Protein AF-A0A1H7RMS1-F1 (afdb_monomer)

Solvent-accessible surface area (backbone atoms only — not comparable to full-atom values): 5873 Å² total; per-residue (Å²): 110,68,60,57,53,37,32,49,50,6,48,30,52,46,47,42,36,51,78,67,71,43,50,54,55,56,51,11,60,71,68,76,53,50,42,69,57,41,54,46,55,46,33,42,84,64,79,80,80,56,74,65,57,51,48,52,52,22,57,72,55,42,37,84,77,86,87,82,92,74,59,68,71,56,54,54,60,53,70,68,55,72,48,71,72,71,44,44,69,66,30,53,79,59,51,61,72,72,54,133

Secondary structure (DSSP, 8-state):
-HHHHHHHHHHHHHHHHHHTT--HHHHHHHTTS-HHHHHHHT-TTS----HHHHHHHHHHHT---------HHHHHHHHT--SHHHH----HHHHHHH--

pLDDT: mean 89.97, std 10.6, range [44.06, 98.38]

Mean predicted aligned error: 4.29 Å

Sequence (100 aa):
MEAAVDQGIAWQIKINRERRGLSQKQLASKLGTQQSAISRLEDPDYGSHSLESLKQVASAFDCALLLKLVPFSVLAAESEKLSPDDLFAAPFDQEVLECP

Structure (mmCIF, N/CA/C/O backbone):
data_AF-A0A1H7RMS1-F1
#
_entry.id   AF-A0A1H7RMS1-F1
#
loop_
_atom_site.group_PDB
_atom_site.id
_atom_site.type_symbol
_atom_site.label_atom_id
_atom_site.label_alt_id
_atom_site.label_comp_id
_atom_site.label_asym_id
_atom_site.label_entity_id
_atom_site.la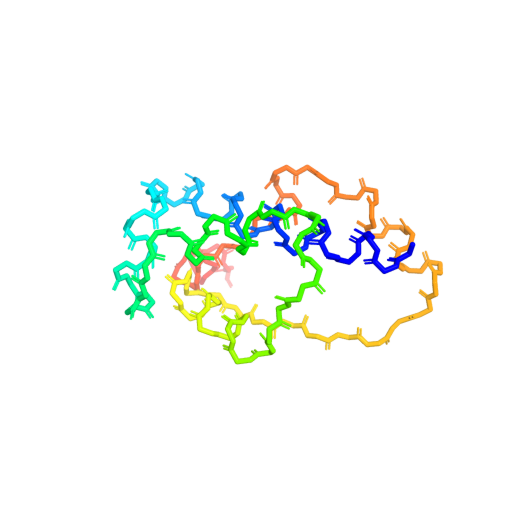bel_seq_id
_atom_site.pdbx_PDB_ins_code
_atom_site.Cartn_x
_atom_site.Cartn_y
_atom_site.Cartn_z
_atom_site.occupancy
_atom_site.B_iso_or_equiv
_atom_site.auth_seq_id
_atom_site.auth_comp_id
_atom_site.auth_asym_id
_atom_site.auth_atom_id
_atom_site.pdbx_PDB_model_num
ATOM 1 N N . MET A 1 1 ? 15.598 9.511 -3.263 1.00 61.47 1 MET A N 1
ATOM 2 C CA . MET A 1 1 ? 15.639 8.053 -3.513 1.00 61.47 1 MET A CA 1
ATOM 3 C C . MET A 1 1 ? 14.856 7.311 -2.446 1.00 61.47 1 MET A C 1
ATOM 5 O O . MET A 1 1 ? 13.907 6.651 -2.821 1.00 61.47 1 MET A O 1
ATOM 9 N N . GLU A 1 2 ? 15.160 7.486 -1.156 1.00 67.50 2 GLU A N 1
ATOM 10 C CA . GLU A 1 2 ? 14.315 6.984 -0.051 1.00 67.50 2 GLU A CA 1
ATOM 11 C C . GLU A 1 2 ? 12.875 7.521 -0.139 1.00 67.50 2 GLU A C 1
ATOM 13 O O . GLU A 1 2 ? 11.940 6.740 -0.258 1.00 67.50 2 GLU A O 1
ATOM 18 N N . ALA A 1 3 ? 12.724 8.835 -0.339 1.00 78.56 3 ALA A N 1
ATOM 19 C CA . ALA A 1 3 ? 11.424 9.470 -0.581 1.00 78.56 3 ALA A CA 1
ATOM 20 C C . ALA A 1 3 ? 10.618 8.879 -1.759 1.00 78.56 3 ALA A C 1
ATOM 22 O O . ALA A 1 3 ? 9.396 8.931 -1.742 1.00 78.56 3 ALA A O 1
ATOM 23 N N . ALA A 1 4 ? 11.273 8.300 -2.778 1.00 84.50 4 ALA A N 1
ATOM 24 C CA . ALA A 1 4 ? 10.558 7.679 -3.899 1.00 84.50 4 ALA A CA 1
ATOM 25 C C . ALA A 1 4 ? 9.923 6.339 -3.493 1.00 84.50 4 ALA A C 1
ATOM 27 O O . ALA A 1 4 ? 8.862 5.979 -3.996 1.00 84.50 4 ALA A O 1
ATOM 28 N N . VAL A 1 5 ? 10.560 5.614 -2.568 1.00 88.00 5 VAL A N 1
ATOM 29 C CA . VAL A 1 5 ? 10.030 4.368 -2.005 1.00 88.00 5 VAL A CA 1
ATOM 30 C C . VAL A 1 5 ? 8.846 4.680 -1.091 1.00 88.00 5 VAL A C 1
ATOM 32 O O . VAL A 1 5 ? 7.783 4.092 -1.273 1.00 88.00 5 VAL A O 1
ATOM 35 N N . ASP A 1 6 ? 8.996 5.639 -0.173 1.00 89.62 6 ASP A N 1
ATOM 36 C CA . ASP A 1 6 ? 7.928 6.035 0.758 1.00 89.62 6 ASP A CA 1
ATOM 37 C C . ASP A 1 6 ? 6.700 6.578 0.018 1.00 89.62 6 ASP A C 1
ATOM 39 O O . ASP A 1 6 ? 5.573 6.142 0.257 1.00 89.62 6 ASP A O 1
ATOM 43 N N . GLN A 1 7 ? 6.919 7.454 -0.967 1.00 89.88 7 GLN A N 1
ATOM 44 C CA . GLN A 1 7 ? 5.859 7.966 -1.831 1.00 89.88 7 GLN A CA 1
ATOM 45 C C . GLN A 1 7 ? 5.149 6.846 -2.598 1.00 89.88 7 GLN A C 1
ATOM 47 O O . GLN A 1 7 ? 3.918 6.828 -2.656 1.00 89.88 7 GLN A O 1
ATOM 52 N N . GLY A 1 8 ? 5.911 5.904 -3.164 1.00 91.00 8 GLY A N 1
ATOM 53 C CA . GLY A 1 8 ? 5.362 4.757 -3.884 1.00 91.00 8 GLY A CA 1
ATOM 54 C C . GLY A 1 8 ? 4.470 3.891 -2.995 1.00 91.00 8 GLY A C 1
ATOM 55 O O . GLY A 1 8 ? 3.355 3.552 -3.391 1.00 91.00 8 GLY A O 1
ATOM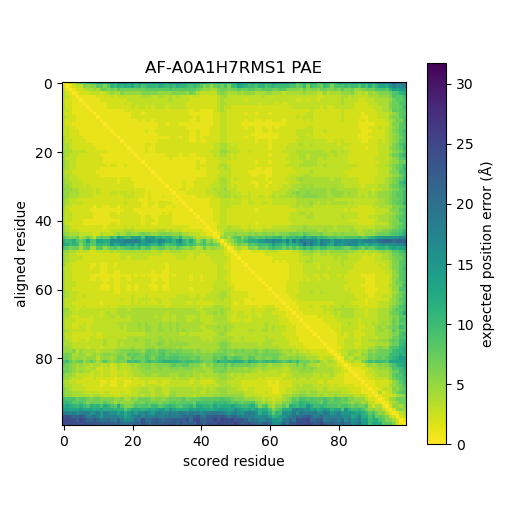 56 N N . ILE A 1 9 ? 4.915 3.600 -1.769 1.00 92.62 9 ILE A N 1
ATOM 57 C CA . ILE A 1 9 ? 4.132 2.842 -0.785 1.00 92.62 9 ILE A CA 1
ATOM 58 C C . ILE A 1 9 ? 2.843 3.592 -0.434 1.00 92.62 9 ILE A C 1
ATOM 60 O O . ILE A 1 9 ? 1.754 3.025 -0.548 1.00 92.62 9 ILE A O 1
ATOM 64 N N . ALA A 1 10 ? 2.945 4.869 -0.060 1.00 93.94 10 ALA A N 1
ATOM 65 C CA . ALA A 1 10 ? 1.800 5.678 0.347 1.00 93.94 10 ALA A CA 1
ATOM 66 C C . ALA A 1 10 ? 0.723 5.751 -0.746 1.00 93.94 10 ALA A C 1
ATOM 68 O O . ALA A 1 10 ? -0.471 5.542 -0.494 1.00 93.94 10 ALA A O 1
ATOM 69 N N . TRP A 1 11 ? 1.140 5.998 -1.988 1.00 94.06 11 TRP A N 1
ATOM 70 C CA . TRP A 1 11 ? 0.233 6.077 -3.128 1.00 94.06 11 TRP A CA 1
ATOM 71 C C . TRP A 1 11 ? -0.370 4.728 -3.488 1.00 94.06 11 TRP A C 1
ATOM 73 O O . TRP A 1 11 ? -1.574 4.656 -3.7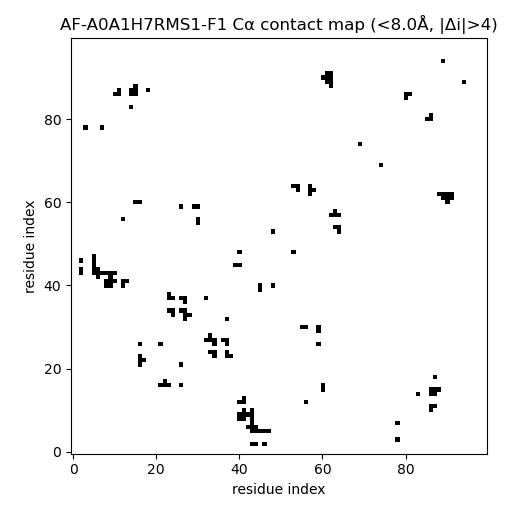37 1.00 94.06 11 TRP A O 1
ATOM 83 N N . GLN A 1 12 ? 0.419 3.654 -3.458 1.00 94.94 12 GLN A N 1
ATOM 84 C CA . GLN A 1 12 ? -0.084 2.312 -3.717 1.00 94.94 12 GLN A CA 1
ATOM 85 C C . GLN A 1 12 ? -1.166 1.915 -2.705 1.00 94.94 12 GLN A C 1
ATOM 87 O O . GLN A 1 12 ? -2.217 1.411 -3.107 1.00 94.94 12 GLN A O 1
ATOM 92 N N . ILE A 1 13 ? -0.968 2.199 -1.412 1.00 96.12 13 ILE A N 1
ATOM 93 C CA . ILE A 1 13 ? -1.977 1.942 -0.372 1.00 96.12 13 ILE A CA 1
ATOM 94 C C . ILE A 1 13 ? -3.252 2.741 -0.656 1.00 96.12 13 ILE A C 1
ATOM 96 O O . ILE A 1 13 ? -4.347 2.169 -0.678 1.00 96.12 13 ILE A O 1
ATOM 100 N N . LYS A 1 14 ? -3.115 4.042 -0.934 1.00 96.56 14 LYS A N 1
ATOM 101 C CA . LYS A 1 14 ? -4.245 4.931 -1.219 1.00 96.56 14 LYS A CA 1
ATOM 102 C C . LYS A 1 14 ? -5.051 4.472 -2.436 1.00 96.56 14 LYS A C 1
ATOM 104 O O . LYS A 1 14 ? -6.269 4.336 -2.344 1.00 96.56 14 LYS A O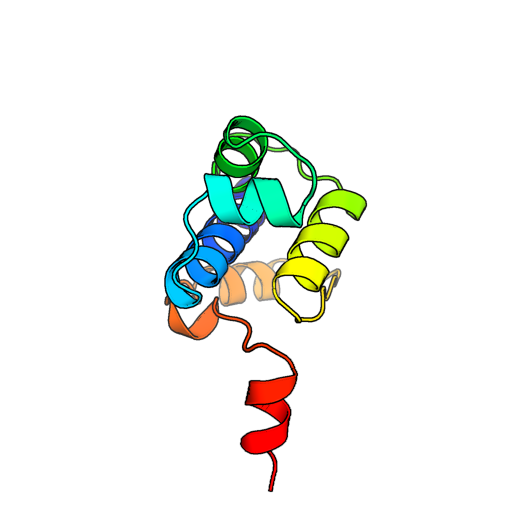 1
ATOM 109 N N . ILE A 1 15 ? -4.383 4.188 -3.554 1.00 96.69 15 ILE A N 1
ATOM 110 C CA . ILE A 1 15 ? -5.022 3.765 -4.809 1.00 96.69 15 ILE A CA 1
ATOM 111 C C . ILE A 1 15 ? -5.744 2.431 -4.625 1.00 96.69 15 ILE A C 1
ATOM 113 O O . ILE A 1 15 ? -6.904 2.298 -5.021 1.00 96.69 15 ILE A O 1
ATOM 117 N N . ASN A 1 16 ? -5.104 1.451 -3.978 1.00 97.69 16 ASN A N 1
ATOM 118 C CA . ASN A 1 16 ? -5.729 0.154 -3.722 1.00 97.69 16 ASN A CA 1
ATOM 119 C C . ASN A 1 16 ? -6.946 0.273 -2.803 1.00 97.69 16 ASN A C 1
ATOM 121 O O . ASN A 1 16 ? -7.957 -0.389 -3.053 1.00 97.69 16 ASN A O 1
ATOM 125 N N . ARG A 1 17 ? -6.880 1.141 -1.785 1.00 97.81 17 ARG A N 1
ATOM 126 C CA . ARG A 1 17 ? -8.012 1.446 -0.907 1.00 97.81 17 ARG A CA 1
ATOM 127 C C . ARG A 1 17 ? -9.170 2.074 -1.689 1.00 97.81 17 ARG A C 1
ATOM 129 O O . ARG A 1 17 ? -10.309 1.627 -1.553 1.00 97.81 17 ARG A O 1
ATOM 136 N N . GLU A 1 18 ? -8.891 3.100 -2.488 1.00 97.25 18 GLU A N 1
ATOM 137 C CA . GLU A 1 18 ? -9.906 3.861 -3.227 1.00 97.25 18 GLU A CA 1
ATOM 138 C C . GLU A 1 18 ? -10.583 3.024 -4.312 1.00 97.25 18 GLU A C 1
ATOM 140 O O . GLU A 1 18 ? -11.810 3.023 -4.394 1.00 97.25 18 GLU A O 1
ATOM 145 N N . ARG A 1 19 ? -9.822 2.228 -5.075 1.00 95.81 19 ARG A N 1
ATOM 146 C CA . ARG A 1 19 ? -10.378 1.317 -6.092 1.00 95.81 19 ARG A CA 1
ATOM 147 C C . ARG A 1 19 ? -11.259 0.215 -5.508 1.00 95.81 19 ARG A C 1
ATOM 149 O O . ARG A 1 19 ? -12.175 -0.250 -6.172 1.00 95.81 19 ARG A O 1
ATOM 156 N N . ARG A 1 20 ? -11.032 -0.157 -4.246 1.00 95.69 20 ARG A N 1
ATOM 157 C CA . ARG A 1 20 ? -11.889 -1.084 -3.488 1.00 95.69 20 ARG A CA 1
ATOM 158 C C . ARG A 1 20 ? -13.095 -0.395 -2.834 1.00 95.69 20 ARG A C 1
ATOM 160 O O . ARG A 1 20 ? -13.831 -1.039 -2.091 1.00 95.69 20 ARG A O 1
ATOM 167 N N . GLY A 1 21 ? -13.289 0.910 -3.051 1.00 96.69 21 GLY A N 1
ATOM 168 C CA . GLY A 1 21 ? -14.390 1.682 -2.468 1.00 96.69 21 GLY A CA 1
ATOM 169 C C . GLY A 1 21 ? -14.300 1.845 -0.948 1.00 96.69 21 GLY A C 1
ATOM 170 O O . GLY A 1 21 ? -15.307 2.106 -0.290 1.00 96.69 21 G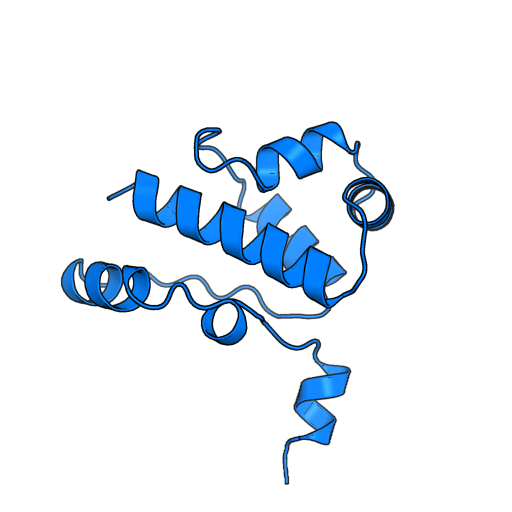LY A O 1
ATOM 171 N N . LEU A 1 22 ? -13.111 1.667 -0.365 1.00 97.81 22 LEU A N 1
ATOM 172 C CA . LEU A 1 22 ? -12.912 1.750 1.076 1.00 97.81 22 LEU A CA 1
ATOM 173 C C . LEU A 1 22 ? -12.586 3.190 1.490 1.00 97.81 22 LEU A C 1
ATOM 175 O O . LEU A 1 22 ? -11.699 3.843 0.946 1.00 97.81 22 LEU A O 1
ATOM 179 N N . SER A 1 23 ? -13.242 3.677 2.535 1.00 98.12 23 SER A N 1
ATOM 180 C CA . SER A 1 23 ? -12.757 4.826 3.303 1.00 98.12 23 SER A CA 1
ATOM 181 C C . SER A 1 23 ? -11.563 4.424 4.171 1.00 98.12 23 SER A C 1
ATOM 183 O O . SER A 1 23 ? -11.397 3.255 4.534 1.00 98.12 23 SER A O 1
ATOM 185 N N . GLN A 1 24 ? -10.755 5.400 4.590 1.00 98.00 24 GLN A N 1
ATOM 186 C CA . GLN A 1 24 ? -9.656 5.147 5.529 1.00 98.00 24 GLN A CA 1
ATOM 187 C C . GLN A 1 24 ? -10.157 4.523 6.841 1.00 98.00 24 GLN A C 1
ATOM 189 O O . GLN A 1 24 ? -9.499 3.656 7.405 1.00 98.00 24 GLN A O 1
ATOM 194 N N . LYS A 1 25 ? -11.358 4.896 7.305 1.00 98.00 25 LYS A N 1
ATOM 195 C CA . LYS A 1 25 ? -11.978 4.298 8.496 1.00 98.00 25 LYS A CA 1
ATOM 196 C C . LYS A 1 25 ? -12.316 2.819 8.290 1.00 98.00 25 LYS A C 1
ATOM 198 O O . LYS A 1 25 ? -12.099 2.026 9.196 1.00 98.00 25 LYS A O 1
ATOM 203 N N . GLN A 1 26 ? -12.813 2.441 7.113 1.00 98.38 26 GLN A N 1
ATOM 204 C CA . GLN A 1 26 ? -13.114 1.039 6.802 1.00 98.38 26 GLN A CA 1
ATOM 205 C C . GLN A 1 26 ? -11.844 0.191 6.697 1.00 98.38 26 GLN A C 1
ATOM 207 O O . GLN A 1 26 ? -11.820 -0.923 7.219 1.00 98.38 26 GLN A O 1
ATOM 212 N N . LEU A 1 27 ? -10.778 0.719 6.084 1.00 97.94 27 LEU A N 1
ATOM 213 C CA . LEU A 1 27 ? -9.480 0.040 6.078 1.00 97.94 27 LEU A CA 1
ATOM 214 C C . LEU A 1 27 ? -8.919 -0.090 7.501 1.00 97.94 27 LEU A C 1
ATOM 216 O O . LEU A 1 27 ? -8.468 -1.163 7.885 1.00 97.94 27 LEU A O 1
ATOM 220 N N . ALA A 1 28 ? -9.036 0.960 8.317 1.00 97.50 28 ALA A N 1
ATOM 221 C CA . ALA A 1 28 ? -8.635 0.921 9.718 1.00 97.50 28 ALA A CA 1
ATOM 222 C C . ALA A 1 28 ? -9.372 -0.178 10.497 1.00 97.50 28 ALA A C 1
ATOM 224 O O . ALA A 1 28 ? -8.742 -0.939 11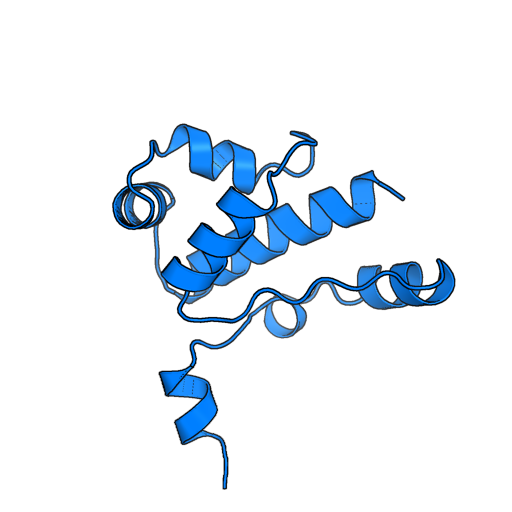.225 1.00 97.50 28 ALA A O 1
ATOM 225 N N . SER A 1 29 ? -10.688 -0.312 10.294 1.00 97.56 29 SER A N 1
ATOM 226 C CA . SER A 1 29 ? -11.483 -1.383 10.903 1.00 97.56 29 SER A CA 1
ATOM 227 C C . SER A 1 29 ? -11.035 -2.777 10.460 1.00 97.56 29 SER A C 1
ATOM 229 O O . SER A 1 29 ? -10.942 -3.661 11.305 1.00 97.56 29 SER A O 1
ATOM 231 N N . LYS A 1 30 ? -10.708 -2.976 9.174 1.00 96.50 30 LYS A N 1
ATOM 232 C CA . LYS A 1 30 ? -10.154 -4.247 8.669 1.00 96.50 30 LYS A CA 1
ATOM 233 C C . LYS A 1 30 ? -8.801 -4.588 9.301 1.00 96.50 30 LYS A C 1
ATOM 235 O O . LYS A 1 30 ? -8.530 -5.753 9.556 1.00 96.50 30 LYS A O 1
ATOM 240 N N . LEU A 1 31 ? -7.981 -3.573 9.564 1.00 95.69 31 LEU A N 1
ATOM 241 C CA . LEU A 1 31 ? -6.645 -3.717 10.146 1.00 95.69 31 LEU A CA 1
ATOM 242 C C . LEU A 1 31 ? -6.631 -3.679 11.683 1.00 95.69 31 LEU A C 1
ATOM 244 O O . LEU A 1 31 ? -5.563 -3.769 12.280 1.00 95.69 31 LEU A O 1
ATOM 248 N N . GLY A 1 32 ? -7.785 -3.515 12.340 1.00 95.50 32 GLY A N 1
ATOM 249 C CA . GLY A 1 32 ? -7.857 -3.394 13.800 1.00 95.50 32 GLY A CA 1
ATOM 250 C C . GLY A 1 32 ? -7.135 -2.158 14.355 1.00 95.50 32 GLY A C 1
ATOM 251 O O . GLY A 1 32 ? -6.632 -2.189 15.475 1.00 95.50 32 GLY A O 1
ATOM 252 N N . THR A 1 33 ? -7.063 -1.073 13.579 1.00 95.25 33 THR A N 1
ATOM 253 C CA . THR A 1 33 ? -6.335 0.161 13.919 1.00 95.25 33 THR A CA 1
ATOM 254 C C . THR A 1 33 ? -7.231 1.405 13.848 1.00 95.25 33 THR A C 1
ATOM 256 O O . THR A 1 33 ? -8.444 1.323 13.643 1.00 95.25 33 THR A O 1
ATOM 259 N N . GLN A 1 34 ? -6.648 2.587 14.048 1.00 96.38 34 GLN A N 1
ATOM 260 C CA . GLN A 1 34 ? -7.331 3.879 13.955 1.00 96.38 34 GLN A CA 1
ATOM 261 C C . GLN A 1 34 ? -7.199 4.488 12.554 1.00 96.38 34 GLN A C 1
ATOM 263 O O . GLN A 1 34 ? -6.206 4.281 11.861 1.00 96.38 34 GLN A O 1
ATOM 268 N N . GLN A 1 35 ? -8.170 5.310 12.144 1.00 96.88 35 GLN A N 1
ATOM 269 C CA . GLN A 1 35 ? -8.116 6.013 10.852 1.00 96.88 35 GLN A CA 1
ATOM 270 C C . GLN A 1 35 ? -6.867 6.904 10.721 1.00 96.88 35 GLN A C 1
ATOM 272 O O . GLN A 1 35 ? -6.307 6.999 9.633 1.00 96.88 35 GLN A O 1
ATOM 277 N N . SER A 1 36 ? -6.383 7.484 11.821 1.00 95.31 36 SER A N 1
ATOM 278 C CA . SER A 1 36 ? -5.140 8.264 11.857 1.00 95.31 36 SER A CA 1
ATOM 279 C C . SER A 1 36 ? -3.907 7.441 11.469 1.00 95.31 36 SER A C 1
ATOM 281 O O . SER A 1 36 ? -2.994 7.975 10.847 1.00 95.31 36 SER A O 1
ATOM 283 N N . ALA A 1 37 ? -3.885 6.140 11.779 1.00 93.75 37 ALA A N 1
ATOM 284 C CA . ALA A 1 37 ? -2.819 5.245 11.344 1.00 93.75 37 ALA A CA 1
ATOM 285 C C . ALA A 1 37 ? -2.854 5.046 9.824 1.00 93.75 37 ALA A C 1
ATOM 287 O O 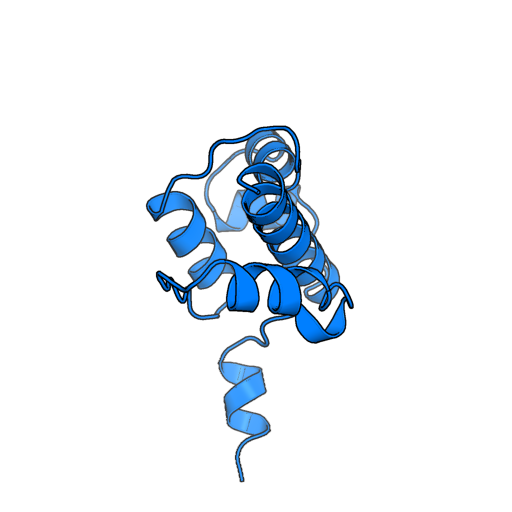. ALA A 1 37 ? -1.813 5.104 9.183 1.00 93.75 37 ALA A O 1
ATOM 288 N N . ILE A 1 38 ? -4.046 4.907 9.236 1.00 96.06 38 ILE A N 1
ATOM 289 C CA . ILE A 1 38 ? -4.198 4.811 7.775 1.00 96.06 38 ILE A CA 1
ATOM 290 C C . ILE A 1 38 ? -3.793 6.114 7.095 1.00 96.06 38 ILE A C 1
ATOM 292 O O . ILE A 1 38 ? -3.098 6.085 6.090 1.00 96.06 38 ILE A O 1
ATOM 296 N N . SER A 1 39 ? -4.159 7.258 7.676 1.00 95.56 39 SER A N 1
ATOM 297 C CA . SER A 1 39 ? -3.732 8.558 7.159 1.00 95.56 39 SER A CA 1
ATOM 298 C C . SER A 1 39 ? -2.210 8.683 7.094 1.00 95.56 39 SER A C 1
ATOM 300 O O . SER A 1 39 ? -1.716 9.279 6.151 1.00 95.56 39 SER A O 1
ATOM 302 N N . ARG A 1 40 ? -1.479 8.120 8.067 1.00 94.12 40 ARG A N 1
ATOM 303 C CA . ARG A 1 40 ? -0.007 8.087 8.067 1.00 94.12 40 ARG A CA 1
ATOM 304 C C . ARG A 1 40 ? 0.557 7.087 7.061 1.00 94.12 40 ARG A C 1
ATOM 306 O O . ARG A 1 40 ? 1.593 7.345 6.471 1.00 94.12 40 ARG A O 1
ATOM 313 N N . LEU A 1 41 ? -0.115 5.949 6.866 1.00 93.94 41 LEU A N 1
ATOM 314 C CA . LEU A 1 41 ? 0.261 4.981 5.831 1.00 93.94 41 LEU A CA 1
ATOM 315 C C . LEU A 1 41 ? 0.110 5.553 4.415 1.00 93.94 41 LEU A C 1
ATOM 317 O O . LEU A 1 41 ? 0.801 5.102 3.516 1.00 93.94 41 LEU A O 1
ATOM 321 N N . GLU A 1 42 ? -0.786 6.520 4.220 1.00 95.06 42 GLU A N 1
ATOM 322 C CA . GLU A 1 42 ? -1.038 7.187 2.934 1.00 95.06 42 GLU A CA 1
ATOM 323 C C . GLU A 1 42 ? -0.313 8.535 2.791 1.00 95.06 42 GLU A C 1
ATOM 325 O O . GLU A 1 42 ? -0.522 9.236 1.797 1.00 95.06 42 GLU A O 1
ATOM 330 N N . ASP A 1 43 ? 0.519 8.905 3.767 1.00 93.31 43 ASP A N 1
ATOM 331 C CA . ASP A 1 43 ? 1.286 10.148 3.774 1.00 93.31 43 ASP A CA 1
ATOM 332 C C . ASP A 1 43 ? 2.718 9.891 3.262 1.00 93.31 43 ASP A C 1
ATOM 334 O O . ASP A 1 43 ? 3.483 9.192 3.935 1.00 93.31 43 ASP A O 1
ATOM 338 N N . PRO A 1 44 ? 3.099 10.438 2.089 1.00 89.00 44 PRO A N 1
ATOM 339 C CA . PRO A 1 44 ? 4.423 10.226 1.504 1.00 89.00 44 PRO A CA 1
ATOM 340 C C . PRO A 1 44 ? 5.562 10.836 2.336 1.00 89.00 44 PRO A C 1
ATOM 342 O O . PRO A 1 44 ? 6.707 10.427 2.165 1.00 89.00 44 PRO A O 1
ATOM 345 N N . ASP A 1 45 ? 5.263 11.776 3.240 1.00 87.31 45 ASP A N 1
ATOM 346 C CA . ASP A 1 45 ? 6.257 12.471 4.065 1.00 87.31 45 ASP A CA 1
ATOM 347 C C . ASP A 1 45 ? 6.396 11.862 5.478 1.00 87.31 45 ASP A C 1
ATOM 349 O O . ASP A 1 45 ? 7.216 12.320 6.277 1.00 87.31 45 ASP A O 1
ATOM 353 N N . TYR A 1 46 ? 5.621 10.821 5.821 1.00 78.56 46 TYR A N 1
ATOM 354 C CA . TYR A 1 46 ? 5.664 10.205 7.156 1.00 78.56 46 TYR A CA 1
ATOM 355 C C . TYR A 1 46 ? 6.933 9.364 7.394 1.00 78.56 46 TYR A C 1
ATOM 357 O O . TYR A 1 46 ? 7.433 9.306 8.520 1.00 78.56 46 TYR A O 1
ATOM 365 N N . GLY A 1 47 ? 7.462 8.725 6.343 1.00 62.09 47 GLY A N 1
ATOM 366 C CA . GLY A 1 47 ? 8.814 8.145 6.311 1.00 62.09 47 GLY A CA 1
ATOM 367 C C . GLY A 1 47 ? 9.056 6.877 7.142 1.00 62.09 47 GLY A C 1
ATOM 368 O O . GLY A 1 47 ? 10.205 6.485 7.336 1.00 62.09 47 GLY A O 1
ATOM 369 N N . SER A 1 48 ? 8.025 6.214 7.684 1.00 71.25 48 SER A N 1
ATOM 370 C CA . SER A 1 48 ? 8.232 4.934 8.377 1.00 71.25 48 SER A CA 1
ATOM 371 C C . SER A 1 48 ? 7.044 3.982 8.276 1.00 71.25 48 SER A C 1
ATOM 373 O O . SER A 1 48 ? 5.980 4.194 8.867 1.00 71.25 48 SER A O 1
ATOM 375 N N . HIS A 1 49 ? 7.261 2.877 7.563 1.00 81.62 49 HIS A N 1
ATOM 376 C CA . HIS A 1 49 ? 6.357 1.734 7.500 1.00 81.62 49 HIS A CA 1
ATOM 377 C C . HIS A 1 49 ? 7.086 0.477 7.979 1.00 81.62 49 HIS A C 1
ATOM 379 O O . HIS A 1 49 ? 8.198 0.185 7.541 1.00 81.62 49 HIS A O 1
ATOM 385 N N . SER A 1 50 ? 6.463 -0.302 8.867 1.00 89.94 50 SER A N 1
ATOM 386 C CA . SER A 1 50 ? 7.005 -1.612 9.231 1.00 89.94 50 SER A CA 1
ATOM 387 C C . SER A 1 50 ? 6.608 -2.656 8.183 1.00 89.94 50 SER A C 1
ATOM 389 O O . SER A 1 50 ? 5.506 -2.616 7.629 1.00 89.94 50 SER A O 1
ATOM 391 N N . LEU A 1 51 ? 7.478 -3.643 7.944 1.00 92.56 51 LEU A N 1
ATOM 392 C CA . LEU A 1 51 ? 7.143 -4.782 7.078 1.00 92.56 51 LEU A CA 1
ATOM 393 C C . LEU A 1 51 ? 5.902 -5.538 7.570 1.00 92.56 51 LEU A C 1
ATOM 395 O O . LEU A 1 51 ? 5.172 -6.107 6.766 1.00 92.56 51 LEU A O 1
ATOM 399 N N . GLU A 1 52 ? 5.659 -5.554 8.879 1.00 93.81 52 GLU A N 1
ATOM 400 C CA . GLU A 1 52 ? 4.467 -6.163 9.464 1.00 93.81 52 GLU A CA 1
ATOM 401 C C . GLU A 1 52 ? 3.195 -5.418 9.045 1.00 93.81 52 GLU A C 1
ATOM 403 O O . GLU A 1 52 ? 2.259 -6.045 8.551 1.00 93.81 52 GLU A O 1
ATOM 408 N N . SER A 1 53 ? 3.185 -4.086 9.142 1.00 93.12 53 SER A N 1
ATOM 409 C CA . SER A 1 53 ? 2.051 -3.268 8.705 1.00 93.12 53 SER A CA 1
ATOM 410 C C . SER A 1 53 ? 1.779 -3.430 7.210 1.00 93.12 53 SER A C 1
ATOM 412 O O . SER A 1 53 ? 0.626 -3.587 6.818 1.00 93.12 53 SER A O 1
ATOM 414 N N . LEU A 1 54 ? 2.822 -3.480 6.374 1.00 95.38 54 LEU A N 1
ATOM 415 C CA . LEU A 1 54 ? 2.659 -3.711 4.934 1.00 95.38 54 LEU A CA 1
ATOM 416 C C . LEU A 1 54 ? 2.065 -5.095 4.628 1.00 95.38 54 LEU A C 1
ATOM 418 O O . LEU A 1 54 ? 1.202 -5.213 3.760 1.00 95.38 54 LEU A O 1
ATOM 422 N N . LYS A 1 55 ? 2.459 -6.138 5.371 1.00 96.38 55 LYS A N 1
ATOM 423 C CA . LYS A 1 55 ? 1.855 -7.478 5.249 1.00 96.38 55 LYS A CA 1
ATOM 424 C C . LYS A 1 55 ? 0.380 -7.483 5.650 1.00 96.38 55 LYS A C 1
ATOM 426 O O . LYS A 1 55 ? -0.429 -8.114 4.975 1.00 96.38 55 LYS A O 1
ATOM 431 N N . GLN A 1 56 ? 0.022 -6.780 6.725 1.00 96.25 56 GLN A N 1
ATOM 432 C CA . GLN A 1 56 ? -1.371 -6.659 7.162 1.00 96.25 56 GLN A CA 1
ATOM 433 C C . GLN A 1 56 ? -2.222 -5.924 6.119 1.00 96.25 56 GLN A C 1
ATOM 435 O O . GLN A 1 56 ? -3.325 -6.370 5.810 1.00 96.25 56 GLN A O 1
ATOM 440 N N . VAL A 1 57 ? -1.698 -4.840 5.536 1.00 96.75 57 VAL A N 1
ATOM 441 C CA . VAL A 1 57 ? -2.361 -4.106 4.447 1.00 96.75 57 VAL A CA 1
ATOM 442 C C . VAL A 1 57 ? -2.587 -5.008 3.233 1.00 96.75 57 VAL A C 1
ATOM 444 O O . VAL A 1 57 ? -3.711 -5.076 2.743 1.00 96.75 57 VAL A O 1
ATOM 447 N N . ALA A 1 58 ? -1.561 -5.744 2.795 1.00 96.94 58 ALA A N 1
ATOM 448 C CA . ALA A 1 58 ? -1.672 -6.681 1.676 1.00 96.94 58 ALA A CA 1
ATOM 449 C C . ALA A 1 58 ? -2.755 -7.745 1.932 1.00 96.94 58 ALA A C 1
ATOM 451 O O . ALA A 1 58 ? -3.640 -7.945 1.104 1.00 96.94 58 ALA A O 1
ATOM 452 N N . SER A 1 59 ? -2.779 -8.331 3.135 1.00 96.00 59 SER A N 1
ATOM 453 C CA . SER A 1 59 ? -3.831 -9.274 3.533 1.00 96.00 59 SER A CA 1
ATOM 454 C C . SER A 1 59 ? -5.227 -8.638 3.561 1.00 96.00 59 SER A C 1
ATOM 456 O O . SER A 1 59 ? -6.183 -9.264 3.113 1.00 96.00 59 SER A O 1
ATOM 458 N N . ALA A 1 60 ? -5.377 -7.395 4.031 1.00 96.69 60 ALA A N 1
ATOM 459 C CA . ALA A 1 60 ? -6.669 -6.702 4.034 1.00 96.69 60 ALA A CA 1
ATOM 460 C C . ALA A 1 60 ? -7.178 -6.351 2.625 1.00 96.69 60 ALA A C 1
ATOM 462 O O . ALA A 1 60 ? -8.389 -6.176 2.435 1.00 96.69 60 ALA A O 1
ATOM 463 N N . PHE A 1 61 ? -6.262 -6.229 1.664 1.00 97.19 61 PHE A N 1
ATOM 464 C CA . PHE A 1 61 ? -6.546 -6.026 0.246 1.00 97.19 61 PHE A CA 1
ATOM 465 C C . PHE A 1 61 ? -6.694 -7.321 -0.551 1.00 97.19 61 PHE A C 1
ATOM 467 O O . PHE A 1 61 ? -7.087 -7.229 -1.716 1.00 97.19 61 PHE A O 1
ATOM 474 N N . ASP A 1 62 ? -6.441 -8.473 0.073 1.00 96.06 62 ASP A N 1
ATOM 475 C CA . ASP A 1 62 ? -6.408 -9.784 -0.575 1.00 96.06 62 ASP A CA 1
ATOM 476 C C . ASP A 1 62 ? -5.385 -9.852 -1.726 1.00 96.06 62 ASP A C 1
ATOM 478 O O . ASP A 1 62 ? -5.655 -10.363 -2.805 1.00 96.06 62 ASP A O 1
ATOM 482 N N . CYS A 1 63 ? -4.200 -9.273 -1.516 1.00 95.75 63 CYS A N 1
ATOM 483 C CA . CYS A 1 63 ? -3.093 -9.316 -2.470 1.00 95.75 63 CYS A CA 1
ATOM 484 C C . CYS A 1 63 ? -1.765 -9.677 -1.782 1.00 95.75 63 CYS A C 1
ATOM 486 O O . CYS A 1 63 ? -1.664 -9.745 -0.554 1.00 95.75 63 CYS A O 1
ATOM 488 N N . ALA A 1 64 ? -0.723 -9.926 -2.577 1.00 95.06 64 ALA A N 1
ATOM 489 C CA . ALA A 1 64 ? 0.599 -10.292 -2.075 1.00 95.06 64 ALA A CA 1
ATOM 490 C C . ALA A 1 64 ? 1.523 -9.073 -1.888 1.00 95.06 64 ALA A C 1
ATOM 492 O O . ALA A 1 64 ? 1.548 -8.159 -2.710 1.00 95.06 64 ALA A O 1
ATOM 493 N N . LEU A 1 65 ? 2.358 -9.098 -0.841 1.00 95.75 65 LEU A N 1
ATOM 494 C CA . LEU A 1 65 ? 3.476 -8.162 -0.675 1.00 95.75 65 LEU A CA 1
ATOM 495 C C . LEU A 1 65 ? 4.752 -8.763 -1.281 1.00 95.75 65 LEU A C 1
ATOM 497 O O . LEU A 1 65 ? 5.250 -9.780 -0.795 1.00 95.75 65 LEU A O 1
ATOM 501 N N . LEU A 1 66 ? 5.321 -8.095 -2.285 1.00 94.50 66 LEU A N 1
ATOM 502 C CA . LEU A 1 66 ? 6.586 -8.477 -2.913 1.00 94.50 66 LEU A CA 1
ATOM 503 C C . LEU A 1 66 ? 7.679 -7.456 -2.588 1.00 94.50 66 LEU A C 1
ATOM 505 O O . LEU A 1 66 ? 7.603 -6.306 -3.006 1.00 94.50 66 LEU A O 1
ATOM 509 N N . LEU A 1 67 ? 8.728 -7.892 -1.891 1.00 92.38 67 LEU A N 1
ATOM 510 C CA . LEU A 1 67 ? 9.897 -7.065 -1.589 1.00 92.38 67 LEU A CA 1
ATOM 511 C C . LEU A 1 67 ? 11.108 -7.548 -2.388 1.00 92.38 67 LEU A C 1
ATOM 513 O O . LEU A 1 67 ? 11.409 -8.742 -2.413 1.00 92.38 67 LEU A O 1
ATOM 517 N N . LYS A 1 68 ? 11.811 -6.615 -3.035 1.00 93.38 68 LYS A N 1
ATOM 518 C CA . LYS A 1 68 ? 13.003 -6.889 -3.845 1.00 93.38 68 LYS A CA 1
ATOM 519 C C . LYS A 1 68 ? 14.075 -5.839 -3.581 1.00 93.38 68 LYS A C 1
ATOM 521 O O . LYS A 1 68 ? 13.774 -4.655 -3.481 1.00 93.38 68 LYS A O 1
ATOM 526 N N . LEU A 1 69 ? 15.330 -6.275 -3.529 1.00 95.31 69 LEU A N 1
ATOM 527 C CA . LEU A 1 69 ? 16.488 -5.388 -3.618 1.00 95.31 69 LEU A CA 1
ATOM 528 C C . LEU A 1 69 ? 16.925 -5.338 -5.084 1.00 95.31 69 LEU A C 1
ATOM 530 O O . LEU A 1 69 ? 17.155 -6.384 -5.689 1.00 95.31 69 LEU A O 1
ATOM 534 N N . VAL A 1 70 ? 16.997 -4.140 -5.663 1.00 94.50 70 VAL A N 1
ATOM 535 C CA . VAL A 1 70 ? 17.255 -3.930 -7.098 1.00 94.50 70 VAL A CA 1
ATOM 536 C C . VAL A 1 70 ? 18.276 -2.805 -7.320 1.00 94.50 70 VAL A C 1
ATOM 538 O O . VAL A 1 70 ? 18.447 -1.960 -6.440 1.00 94.50 70 VAL A O 1
ATOM 541 N N . PRO A 1 71 ? 18.959 -2.752 -8.481 1.00 96.81 71 PRO A N 1
ATOM 542 C CA . PRO A 1 71 ? 19.795 -1.610 -8.848 1.00 96.81 71 PRO A CA 1
ATOM 543 C C . PRO A 1 71 ? 18.996 -0.300 -8.933 1.00 96.81 71 PRO A C 1
ATOM 545 O O . PRO A 1 71 ? 17.820 -0.307 -9.297 1.00 96.81 71 PRO A O 1
ATOM 548 N N . PHE A 1 72 ? 19.652 0.841 -8.695 1.00 92.50 72 PHE A N 1
ATOM 549 C CA . PHE A 1 72 ? 19.007 2.163 -8.757 1.00 92.50 72 PHE A CA 1
ATOM 550 C C . PHE A 1 72 ? 18.362 2.482 -10.111 1.00 92.50 72 PHE A C 1
ATOM 552 O O . PHE A 1 72 ? 17.351 3.175 -10.147 1.00 92.50 72 PHE A O 1
ATOM 559 N N . SER A 1 73 ? 18.902 1.960 -11.216 1.00 94.62 73 SER A N 1
ATOM 560 C CA . SER A 1 73 ? 18.304 2.122 -12.547 1.00 94.62 73 SER A CA 1
ATOM 561 C C . SER A 1 73 ? 16.920 1.481 -12.653 1.00 94.62 73 SER A C 1
ATOM 563 O O . SER A 1 73 ? 16.039 2.039 -13.298 1.00 94.62 73 SER A O 1
ATOM 565 N N . VAL A 1 74 ? 16.711 0.339 -11.990 1.00 93.50 74 VAL A N 1
ATOM 566 C CA . VAL A 1 74 ? 15.405 -0.328 -11.932 1.00 93.50 74 VAL A CA 1
ATOM 567 C C . VAL A 1 74 ? 14.445 0.491 -11.077 1.00 93.50 74 VAL A C 1
ATOM 569 O O . VAL A 1 74 ? 13.330 0.743 -11.510 1.00 93.50 74 VAL A O 1
ATOM 572 N N . LEU A 1 75 ? 14.886 0.972 -9.907 1.00 90.88 75 LEU A N 1
ATOM 573 C CA . LEU A 1 75 ? 14.059 1.838 -9.059 1.00 90.88 75 LEU A CA 1
ATOM 574 C C . LEU A 1 75 ? 13.617 3.111 -9.798 1.00 90.88 75 LEU A C 1
ATOM 576 O O . LEU A 1 75 ? 12.458 3.494 -9.690 1.00 90.88 75 LEU A O 1
ATOM 580 N N . ALA A 1 76 ? 14.515 3.743 -10.558 1.00 90.19 76 ALA A N 1
ATOM 581 C CA . ALA A 1 76 ? 14.188 4.922 -11.356 1.00 90.19 76 ALA A CA 1
ATOM 582 C C . ALA A 1 76 ? 13.097 4.615 -12.397 1.00 90.19 76 ALA A C 1
ATOM 584 O O . ALA A 1 76 ? 12.098 5.323 -12.447 1.00 90.19 76 ALA A O 1
ATOM 585 N N . ALA A 1 77 ? 13.235 3.517 -13.147 1.00 90.75 77 ALA A N 1
ATOM 586 C CA . ALA A 1 77 ? 12.235 3.103 -14.130 1.00 90.75 77 ALA A CA 1
ATOM 587 C C . ALA A 1 77 ? 10.878 2.742 -13.494 1.00 90.75 77 ALA A C 1
ATOM 589 O O . ALA A 1 77 ? 9.832 3.082 -14.038 1.00 90.75 77 ALA A O 1
ATOM 590 N N . GLU A 1 78 ? 10.868 2.074 -12.336 1.00 88.25 78 GLU A N 1
ATOM 591 C CA . GLU A 1 78 ? 9.621 1.782 -11.613 1.00 88.25 78 GLU A CA 1
ATOM 592 C C . GLU A 1 78 ? 8.972 3.056 -11.056 1.00 88.25 78 GLU A C 1
ATOM 594 O O . GLU A 1 78 ? 7.752 3.179 -11.081 1.00 88.25 78 GLU A O 1
ATOM 599 N N . SER A 1 79 ? 9.764 4.042 -10.619 1.00 85.25 79 SER A N 1
ATOM 600 C CA . SER A 1 79 ? 9.239 5.318 -10.115 1.00 85.25 79 SER A CA 1
ATOM 601 C C . SER A 1 79 ? 8.542 6.172 -11.179 1.00 85.25 79 SER A C 1
ATOM 603 O O . SER A 1 79 ? 7.849 7.118 -10.827 1.00 85.25 79 SER A O 1
ATOM 605 N N . GLU A 1 80 ? 8.694 5.845 -12.464 1.00 86.88 80 GLU A N 1
ATOM 606 C CA . GLU A 1 80 ? 7.971 6.496 -13.563 1.00 86.88 80 GLU A CA 1
ATOM 607 C C . GLU A 1 80 ? 6.576 5.880 -13.796 1.00 86.88 80 GLU A C 1
ATOM 609 O O . GLU A 1 80 ? 5.706 6.524 -14.387 1.00 86.88 80 GLU A O 1
ATOM 614 N N . LYS A 1 81 ? 6.317 4.665 -13.289 1.00 86.38 81 LYS A N 1
ATOM 615 C CA . LYS A 1 81 ? 5.032 3.952 -13.417 1.00 86.38 81 LYS A CA 1
ATOM 616 C C . LYS A 1 81 ? 4.058 4.353 -12.311 1.00 86.38 81 LYS A C 1
ATOM 618 O O . LYS A 1 81 ? 3.760 3.594 -11.392 1.00 86.38 81 LYS A O 1
ATOM 623 N N . LEU A 1 82 ? 3.589 5.593 -12.379 1.00 79.12 82 LEU A N 1
ATOM 624 C CA . LEU A 1 82 ? 2.753 6.202 -11.337 1.00 79.12 82 LEU A CA 1
ATOM 625 C C . LEU A 1 82 ? 1.263 6.215 -11.692 1.00 79.12 82 LEU A C 1
ATOM 627 O O . LEU A 1 82 ? 0.478 6.893 -11.023 1.00 79.12 82 LEU A O 1
ATOM 631 N N . SER A 1 83 ? 0.852 5.516 -12.756 1.00 86.62 83 SER A N 1
ATOM 632 C CA . SER A 1 83 ? -0.565 5.482 -13.098 1.00 86.62 83 SER A CA 1
ATOM 633 C C . SER A 1 83 ? -1.347 4.687 -12.041 1.00 86.62 83 SER A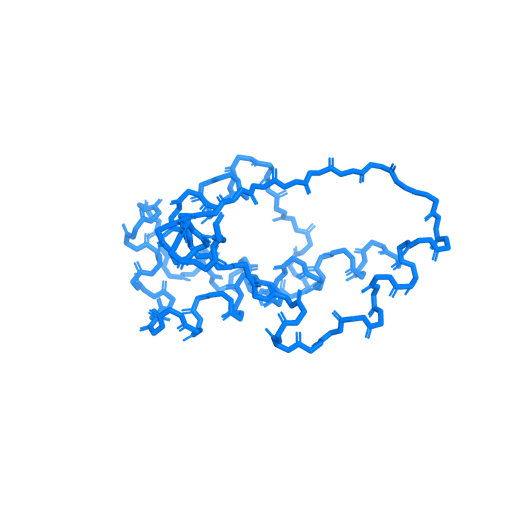 C 1
ATOM 635 O O . SER A 1 83 ? -0.830 3.730 -11.457 1.00 86.62 83 SER A O 1
ATOM 637 N N . PRO A 1 84 ? -2.617 5.043 -11.780 1.00 86.31 84 PRO A N 1
ATOM 638 C CA . PRO A 1 84 ? -3.462 4.257 -10.890 1.00 86.31 84 PRO A CA 1
ATOM 639 C C . PRO A 1 84 ? -3.614 2.790 -11.307 1.00 86.31 84 PRO A C 1
ATOM 641 O O . PRO A 1 84 ? -3.883 1.959 -10.446 1.00 86.31 84 PRO A O 1
ATOM 644 N N . ASP A 1 85 ? -3.462 2.478 -12.597 1.00 89.25 85 ASP A N 1
ATOM 645 C CA . ASP A 1 85 ? -3.495 1.105 -13.102 1.00 89.25 85 ASP A CA 1
ATOM 646 C C . ASP A 1 85 ? -2.213 0.345 -12.767 1.00 89.25 85 ASP A C 1
ATOM 648 O O . ASP A 1 85 ? -2.301 -0.777 -12.278 1.00 89.25 85 ASP A O 1
ATOM 652 N N . ASP A 1 86 ? -1.044 0.974 -12.923 1.00 90.00 86 ASP A N 1
ATOM 653 C CA . ASP A 1 86 ? 0.249 0.358 -12.587 1.00 90.00 86 ASP A CA 1
ATOM 654 C C . ASP A 1 86 ? 0.374 0.040 -11.089 1.00 90.00 86 ASP A C 1
ATOM 656 O O . ASP A 1 86 ? 1.022 -0.928 -10.692 1.00 90.00 86 ASP A O 1
ATOM 660 N N . LEU A 1 87 ? -0.242 0.868 -10.240 1.00 91.62 87 LEU A N 1
ATOM 661 C CA . LEU A 1 87 ? -0.147 0.751 -8.785 1.00 91.62 87 LEU A CA 1
ATOM 662 C C . LEU A 1 87 ? -1.235 -0.144 -8.176 1.00 91.62 87 LEU A C 1
ATOM 664 O O . LEU A 1 87 ? -1.118 -0.552 -7.015 1.00 91.62 87 LEU A O 1
ATOM 668 N N . PHE A 1 88 ? -2.300 -0.452 -8.915 1.00 95.06 88 PHE A N 1
ATOM 669 C CA . PHE A 1 88 ? -3.382 -1.290 -8.415 1.00 95.06 88 PHE A CA 1
ATOM 670 C C . PHE A 1 88 ? -2.990 -2.768 -8.428 1.00 95.06 88 PHE A C 1
ATOM 672 O O . PHE A 1 88 ? -2.697 -3.341 -9.470 1.00 95.06 88 PHE A O 1
ATOM 679 N N . ALA A 1 89 ? -3.053 -3.406 -7.261 1.00 95.25 89 ALA A N 1
ATOM 680 C CA . ALA A 1 89 ? -2.947 -4.849 -7.137 1.00 95.25 89 ALA A CA 1
ATOM 681 C C . ALA A 1 89 ? -4.365 -5.420 -7.062 1.00 95.25 89 ALA A C 1
ATOM 683 O O . ALA A 1 89 ? -5.099 -5.118 -6.114 1.00 95.25 89 ALA A O 1
ATOM 684 N N . ALA A 1 90 ? -4.767 -6.219 -8.050 1.00 93.38 90 ALA A N 1
ATOM 685 C CA . ALA A 1 90 ? -6.053 -6.907 -8.018 1.00 93.38 90 ALA A CA 1
ATOM 686 C C . ALA A 1 90 ? -6.121 -7.869 -6.811 1.00 93.38 90 ALA A C 1
ATOM 688 O O . ALA A 1 90 ? -5.088 -8.398 -6.393 1.00 93.38 90 ALA A O 1
ATOM 689 N N . PRO A 1 91 ? -7.301 -8.049 -6.192 1.00 93.19 91 PRO A N 1
ATOM 690 C CA . PRO A 1 91 ? -7.488 -9.103 -5.203 1.00 93.19 91 PRO A CA 1
ATOM 691 C C . PRO A 1 91 ? -7.379 -10.484 -5.869 1.00 93.19 91 PRO A C 1
ATOM 693 O O . PRO A 1 91 ? -7.703 -10.620 -7.052 1.00 93.19 91 PRO A O 1
ATOM 696 N N . PHE A 1 92 ? -6.969 -11.499 -5.109 1.00 90.62 92 PHE A N 1
ATOM 697 C CA . PHE A 1 92 ? -6.737 -12.858 -5.607 1.00 90.62 92 PHE A CA 1
ATOM 698 C C . PHE A 1 92 ? -7.950 -13.417 -6.359 1.00 90.62 92 PHE A C 1
ATOM 700 O O . PHE A 1 92 ? -7.814 -13.931 -7.468 1.00 90.62 92 PHE A O 1
ATOM 707 N N . ASP A 1 93 ? -9.151 -13.240 -5.808 1.00 85.69 93 ASP A N 1
ATOM 708 C CA . ASP A 1 93 ? -10.387 -13.720 -6.437 1.00 85.69 93 ASP A CA 1
ATOM 709 C C . ASP A 1 93 ? -10.631 -13.106 -7.827 1.00 85.69 93 ASP A C 1
ATOM 711 O O . ASP A 1 93 ? -11.193 -13.761 -8.703 1.00 85.69 93 ASP A O 1
ATOM 715 N N . GLN A 1 94 ? -10.209 -11.858 -8.051 1.00 83.50 94 GLN A N 1
ATOM 716 C CA . GLN A 1 94 ? -10.331 -11.207 -9.356 1.00 83.50 94 GLN A CA 1
ATOM 717 C C . GLN A 1 94 ? -9.241 -11.690 -10.324 1.00 83.50 94 GLN A C 1
ATOM 719 O O . GLN A 1 94 ? -9.534 -11.939 -11.489 1.00 83.50 94 GLN A O 1
ATOM 724 N N . GLU A 1 95 ? -8.010 -11.877 -9.844 1.00 80.88 95 GLU A N 1
ATOM 725 C CA . GLU A 1 95 ? -6.887 -12.373 -10.651 1.00 80.88 95 GLU A CA 1
ATOM 726 C C . GLU A 1 95 ? -7.147 -13.790 -11.192 1.00 80.88 95 GLU A C 1
ATOM 728 O O . GLU A 1 95 ? -6.909 -14.070 -12.368 1.00 80.88 95 GLU A O 1
ATOM 733 N N . VAL A 1 96 ? -7.685 -14.686 -10.359 1.00 71.19 96 VAL A N 1
ATOM 734 C CA . VAL A 1 96 ? -7.947 -16.084 -10.744 1.00 71.19 96 VAL A CA 1
ATOM 735 C C . VAL A 1 96 ? -9.046 -16.195 -11.806 1.00 71.19 96 VAL A C 1
ATOM 737 O O . VAL A 1 96 ? -9.006 -17.111 -12.624 1.00 71.19 96 VAL A O 1
ATOM 740 N N . LEU A 1 97 ? -10.005 -15.264 -11.838 1.00 61.84 97 LEU A N 1
ATOM 741 C CA . LEU A 1 97 ? -11.066 -15.226 -12.855 1.00 61.84 97 LEU A CA 1
ATOM 742 C C . LEU A 1 97 ? -10.575 -14.717 -14.220 1.00 61.84 97 LEU A C 1
ATOM 744 O O . LEU A 1 97 ? -11.230 -14.961 -15.233 1.00 61.84 97 LEU A O 1
ATOM 748 N N . GLU A 1 98 ? -9.443 -14.013 -14.247 1.00 58.62 98 GLU A N 1
ATOM 749 C CA . GLU A 1 98 ? -8.823 -13.455 -15.453 1.00 58.62 98 GLU A CA 1
ATOM 750 C C . GLU A 1 98 ? -7.709 -14.367 -16.021 1.00 58.62 98 GLU A C 1
ATOM 752 O O . GLU A 1 98 ? -7.220 -14.130 -17.129 1.00 58.62 98 GLU A O 1
ATOM 757 N N . CYS A 1 99 ? -7.344 -15.445 -15.312 1.00 44.06 99 CYS A N 1
ATOM 758 C CA . CYS A 1 99 ? -6.451 -16.495 -15.812 1.00 44.06 99 CYS A CA 1
ATOM 759 C C . CYS A 1 99 ? -7.200 -17.485 -16.740 1.00 44.06 99 CYS A C 1
ATOM 761 O O . CYS A 1 99 ? -8.199 -18.062 -16.306 1.00 44.06 99 CYS A O 1
ATOM 763 N N . PRO 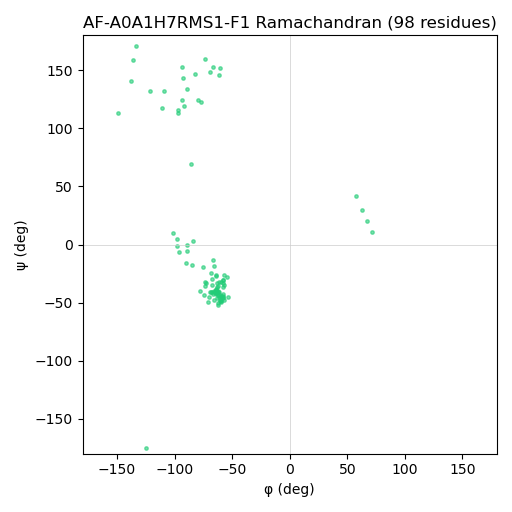A 1 100 ? -6.740 -17.711 -17.990 1.00 48.62 100 PRO A N 1
ATOM 764 C CA . PRO A 1 100 ? -7.300 -18.721 -18.895 1.00 48.62 100 PRO A CA 1
ATOM 765 C C . PRO A 1 100 ? -7.002 -20.171 -18.482 1.00 48.62 100 PRO A C 1
ATOM 767 O O . PRO A 1 100 ? -5.961 -20.417 -17.829 1.00 48.62 100 PRO A O 1
#

Radius of gyration: 13.77 Å; Cα contacts (8 Å, |Δi|>4): 89; chains: 1; bounding box: 34×31×33 Å

Nearest PDB structures (foldseek):
  4j1x-assembly2_C  TM=9.039E-01  e=1.298E-02  Streptomyces wedmorensis
  1zz9-assembly2_C  TM=9.076E-01  e=1.370E-02  Streptomyces wedmorensis
  1zz9-assembly1_A-2  TM=9.041E-01  e=1.445E-02  Streptomyces wedmorensis
  1zz7-assembly1_B-2  TM=8.998E-01  e=1.525E-02  Streptomyces wedmorensis
  1zzb-assembly1_A-2  TM=8.871E-01  e=1.445E-02  Streptomyces wedmorensis

Foldseek 3Di:
DLLLVLQLQLLLLVLLCVVVVHDLQRLCVQLVHHSVVNVLSNDSPNRDDDPVNVCSSCVSSQHDDDDDDDDVVVSVVLSVQNDSVSSHDHHPVVVVVVDD